Protein AF-A0A9W4AZP4-F1 (afdb_monomer_lite)

pLDDT: mean 90.03, std 14.05, range [39.53, 98.5]

Secondary structure (DSSP, 8-state):
-----SHHHHHHHHHHHTT--GGGHHHHHHHHHS---HHHHHHHHHHHHHHHHHHTTS--SSHHHHHHT-EETTEEPPHHHHHHHHHHHHHH--

Organism: NCBI:txid39689

Radius of gyration: 13.69 Å; chains: 1; bounding box: 35×34×34 Å

Structure (mmCIF, N/CA/C/O backbone):
data_AF-A0A9W4AZP4-F1
#
_entry.id   AF-A0A9W4AZP4-F1
#
loop_
_atom_site.group_PDB
_atom_site.id
_atom_site.type_symbol
_atom_site.label_atom_id
_atom_site.label_alt_id
_atom_site.label_comp_id
_atom_site.label_asym_id
_atom_site.label_entity_id
_atom_site.label_seq_id
_atom_site.pdbx_PDB_ins_code
_atom_site.Cartn_x
_atom_site.Cartn_y
_atom_site.Cartn_z
_atom_site.occupancy
_atom_site.B_iso_or_equiv
_atom_site.auth_seq_id
_atom_site.auth_comp_id
_atom_site.auth_asym_id
_atom_site.auth_atom_id
_atom_site.pdbx_PDB_model_num
ATOM 1 N N . MET A 1 1 ? 20.160 -24.053 -14.204 1.00 40.31 1 MET A N 1
ATOM 2 C CA . MET A 1 1 ? 19.839 -24.032 -12.761 1.00 40.31 1 MET A CA 1
ATOM 3 C C . MET A 1 1 ? 20.077 -22.619 -12.271 1.00 40.31 1 MET A C 1
ATOM 5 O O . MET A 1 1 ? 21.215 -22.238 -12.042 1.00 40.31 1 MET A O 1
ATOM 9 N N . THR A 1 2 ? 19.020 -21.812 -12.270 1.00 39.53 2 THR A N 1
ATOM 10 C CA . THR A 1 2 ? 19.097 -20.357 -12.105 1.00 39.53 2 THR A CA 1
ATOM 11 C C . THR A 1 2 ? 18.823 -20.024 -10.646 1.00 39.53 2 THR A C 1
ATOM 13 O O . THR A 1 2 ? 17.715 -2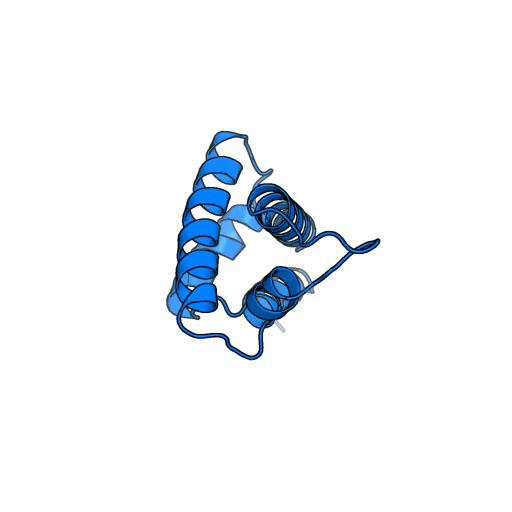0.237 -10.165 1.00 39.53 2 THR A O 1
ATOM 16 N N . THR A 1 3 ? 19.821 -19.513 -9.932 1.00 41.25 3 THR A N 1
ATOM 17 C CA . THR A 1 3 ? 19.706 -18.960 -8.575 1.00 41.25 3 THR A CA 1
ATOM 18 C C . THR A 1 3 ? 18.952 -17.620 -8.592 1.00 41.25 3 THR A C 1
ATOM 20 O O . THR A 1 3 ? 19.453 -16.595 -8.145 1.00 41.25 3 THR A O 1
ATOM 23 N N . ALA A 1 4 ? 17.707 -17.618 -9.079 1.00 49.06 4 ALA A N 1
ATOM 24 C CA . ALA A 1 4 ? 16.710 -16.600 -8.743 1.00 49.06 4 ALA A CA 1
ATOM 25 C C . ALA A 1 4 ? 16.171 -16.944 -7.340 1.00 49.06 4 ALA A C 1
ATOM 27 O O . ALA A 1 4 ? 15.084 -17.480 -7.158 1.00 49.06 4 ALA A O 1
ATOM 28 N N . SER A 1 5 ? 17.057 -16.806 -6.354 1.00 55.53 5 SER A N 1
ATOM 29 C CA . SER A 1 5 ? 16.996 -17.482 -5.058 1.00 55.53 5 SER A CA 1
ATOM 30 C C . SER A 1 5 ? 16.166 -16.674 -4.059 1.00 55.53 5 SER A C 1
ATOM 32 O O . SER A 1 5 ? 16.655 -15.670 -3.557 1.00 55.53 5 SER A O 1
ATOM 34 N N . THR A 1 6 ? 14.937 -17.115 -3.771 1.00 55.62 6 THR A N 1
ATOM 35 C CA . THR A 1 6 ? 14.050 -16.733 -2.639 1.00 55.62 6 THR A CA 1
ATOM 36 C C . THR A 1 6 ? 13.581 -15.267 -2.543 1.00 55.62 6 THR A C 1
ATOM 38 O O . THR A 1 6 ? 12.423 -15.031 -2.220 1.00 55.62 6 THR A O 1
ATOM 41 N N . ARG A 1 7 ? 14.408 -14.276 -2.889 1.00 56.66 7 ARG A N 1
ATOM 42 C CA . ARG A 1 7 ? 14.143 -12.835 -2.692 1.00 56.66 7 ARG A CA 1
ATOM 43 C C . ARG A 1 7 ? 13.092 -12.260 -3.640 1.00 56.66 7 ARG A C 1
ATOM 45 O O . ARG A 1 7 ? 12.211 -11.518 -3.245 1.00 56.66 7 ARG A O 1
ATOM 52 N N . GLN A 1 8 ? 13.134 -12.634 -4.918 1.00 56.31 8 GLN A N 1
ATOM 53 C CA . GLN A 1 8 ? 12.097 -12.209 -5.871 1.00 56.31 8 GLN A CA 1
ATOM 54 C C . GLN A 1 8 ? 10.745 -12.867 -5.595 1.00 56.31 8 GLN A C 1
ATOM 56 O O . GLN A 1 8 ? 9.711 -12.314 -5.971 1.00 56.31 8 GLN A O 1
ATOM 61 N N . ALA A 1 9 ? 10.754 -14.028 -4.933 1.00 62.72 9 ALA A N 1
ATOM 62 C CA . ALA A 1 9 ? 9.533 -14.713 -4.546 1.00 62.72 9 ALA A CA 1
ATOM 63 C C . ALA A 1 9 ? 8.797 -13.954 -3.428 1.00 62.72 9 ALA A C 1
ATOM 65 O O . ALA A 1 9 ? 7.571 -13.930 -3.446 1.00 62.72 9 ALA A O 1
ATOM 66 N N . THR A 1 10 ? 9.508 -13.271 -2.517 1.00 83.75 10 THR A N 1
ATOM 67 C CA . THR A 1 10 ? 8.873 -12.479 -1.449 1.00 83.75 10 THR A CA 1
ATOM 68 C C . THR A 1 10 ? 8.245 -11.196 -1.989 1.00 83.75 10 THR A C 1
ATOM 70 O O . THR A 1 10 ? 7.086 -10.931 -1.682 1.00 83.75 10 THR A O 1
ATOM 73 N N . THR A 1 11 ? 8.919 -10.443 -2.871 1.00 91.44 11 THR A N 1
ATOM 74 C CA . THR A 1 11 ? 8.294 -9.257 -3.495 1.00 91.44 11 THR A CA 1
ATOM 75 C C . THR A 1 11 ? 7.102 -9.627 -4.379 1.00 91.44 11 THR A C 1
ATOM 77 O O . THR A 1 11 ? 6.093 -8.927 -4.354 1.00 91.44 11 THR A O 1
ATOM 80 N N . ALA A 1 12 ? 7.182 -10.735 -5.129 1.00 92.69 12 ALA A N 1
ATOM 81 C CA . ALA A 1 12 ? 6.055 -11.232 -5.923 1.00 92.69 12 ALA A CA 1
ATOM 82 C C . ALA A 1 12 ? 4.847 -11.573 -5.037 1.00 92.69 12 ALA A C 1
ATOM 84 O O . ALA A 1 12 ? 3.736 -11.145 -5.337 1.00 92.69 12 ALA A O 1
ATOM 85 N N . ALA A 1 13 ? 5.078 -12.280 -3.926 1.00 93.62 13 ALA A N 1
ATOM 86 C CA . ALA A 1 13 ? 4.033 -12.621 -2.966 1.00 93.62 13 ALA A CA 1
ATOM 87 C C . ALA A 1 13 ? 3.407 -11.373 -2.325 1.00 93.62 13 ALA A C 1
ATOM 89 O O . ALA A 1 13 ? 2.192 -11.320 -2.165 1.00 93.62 13 ALA A O 1
ATOM 90 N N . VAL A 1 14 ? 4.207 -10.346 -2.011 1.00 94.69 14 VAL A N 1
ATOM 91 C CA . VAL A 1 14 ? 3.687 -9.057 -1.523 1.00 94.69 14 VAL A CA 1
ATOM 92 C C . VAL A 1 14 ? 2.848 -8.362 -2.594 1.00 94.69 14 VAL A C 1
ATOM 94 O O . VAL A 1 14 ? 1.737 -7.935 -2.297 1.00 94.69 14 VAL A O 1
ATOM 97 N N . CYS A 1 15 ? 3.314 -8.292 -3.844 1.00 96.75 15 CYS A N 1
ATOM 98 C CA . CYS A 1 15 ? 2.537 -7.692 -4.935 1.00 96.75 15 CYS A CA 1
ATOM 99 C C . CYS A 1 15 ? 1.202 -8.413 -5.155 1.00 96.75 15 CYS A C 1
ATOM 101 O O . CYS A 1 15 ? 0.179 -7.766 -5.370 1.00 96.75 15 CYS A O 1
ATOM 103 N N . GLU A 1 16 ? 1.214 -9.745 -5.101 1.00 96.56 16 GLU A N 1
ATOM 104 C CA . GLU A 1 16 ? 0.019 -10.576 -5.219 1.00 96.56 16 GLU A CA 1
ATOM 105 C C . GLU A 1 16 ? -0.937 -10.355 -4.045 1.00 96.56 16 GLU A C 1
ATOM 107 O O . GLU A 1 16 ? -2.108 -10.061 -4.269 1.00 96.56 16 GLU A O 1
ATOM 112 N N . ALA A 1 17 ? -0.433 -10.398 -2.808 1.00 96.31 17 ALA A N 1
ATOM 113 C CA . ALA A 1 17 ? -1.235 -10.169 -1.611 1.00 96.31 17 ALA A CA 1
ATOM 114 C C . ALA A 1 17 ? -1.879 -8.778 -1.606 1.00 96.31 17 ALA A C 1
ATOM 116 O O . ALA A 1 17 ? -3.041 -8.651 -1.237 1.00 96.31 17 ALA A O 1
ATOM 117 N N . LEU A 1 18 ? -1.147 -7.747 -2.032 1.00 97.25 18 LEU A N 1
ATOM 118 C CA . LEU A 1 18 ? -1.637 -6.370 -2.129 1.00 97.25 18 LEU A CA 1
ATOM 119 C C . LEU A 1 18 ? -2.596 -6.141 -3.309 1.00 97.25 18 LEU A C 1
ATOM 121 O O . LEU A 1 18 ? -3.199 -5.077 -3.386 1.00 97.25 18 LEU A O 1
ATOM 125 N N . GLY A 1 19 ? -2.735 -7.095 -4.235 1.00 97.19 19 GLY A N 1
ATOM 126 C CA . GLY A 1 19 ? -3.579 -6.931 -5.422 1.00 97.19 19 GLY A CA 1
ATOM 127 C C . GLY A 1 19 ? -3.001 -5.968 -6.466 1.00 97.19 19 GLY A C 1
ATOM 128 O O . GLY A 1 19 ? -3.744 -5.395 -7.264 1.00 97.19 19 GLY A O 1
ATOM 129 N N . VAL A 1 20 ? -1.677 -5.779 -6.484 1.00 97.69 20 VAL A N 1
ATOM 130 C CA . VAL A 1 20 ? -0.991 -4.884 -7.427 1.00 97.69 20 VAL A CA 1
ATOM 131 C C . VAL A 1 20 ? -1.147 -5.420 -8.858 1.00 97.69 20 VAL A C 1
ATOM 133 O O . VAL A 1 20 ? -0.805 -6.583 -9.119 1.00 97.69 20 VAL A O 1
ATOM 136 N N . PRO A 1 21 ? -1.582 -4.599 -9.833 1.00 96.25 21 PRO A N 1
ATOM 137 C CA . PRO A 1 21 ? -1.604 -4.984 -11.239 1.00 96.25 21 PRO A CA 1
ATOM 138 C C . PRO A 1 21 ? -0.242 -5.507 -11.713 1.00 96.25 21 PRO A C 1
ATOM 140 O O . PRO A 1 21 ? 0.778 -4.844 -11.546 1.00 96.25 21 PRO A O 1
ATOM 143 N N . ARG A 1 22 ? -0.209 -6.666 -12.389 1.00 95.44 22 ARG A N 1
ATOM 144 C CA . ARG A 1 22 ? 1.047 -7.308 -12.849 1.00 95.44 22 ARG A CA 1
ATOM 145 C C . ARG A 1 22 ? 1.985 -6.399 -13.651 1.00 95.44 22 ARG A C 1
ATOM 147 O O . ARG A 1 22 ? 3.198 -6.570 -13.591 1.00 95.44 22 ARG A O 1
ATOM 154 N N . LYS A 1 23 ? 1.435 -5.424 -14.381 1.00 97.00 23 LYS A N 1
ATOM 155 C CA . LYS A 1 23 ? 2.198 -4.411 -15.134 1.00 97.00 23 LYS A CA 1
ATOM 156 C C . LYS A 1 23 ? 3.051 -3.491 -14.243 1.00 97.00 23 LYS A C 1
ATOM 158 O O . LYS A 1 23 ? 4.062 -2.982 -14.714 1.00 97.00 23 LYS A O 1
ATOM 163 N N . ASP A 1 24 ? 2.671 -3.327 -12.977 1.00 97.62 24 ASP A N 1
ATOM 164 C CA . ASP A 1 24 ? 3.296 -2.405 -12.023 1.00 97.62 24 ASP A CA 1
ATOM 165 C C . ASP A 1 24 ? 4.262 -3.119 -11.065 1.00 97.62 24 ASP A C 1
ATOM 167 O O . ASP A 1 24 ? 5.014 -2.464 -10.346 1.00 97.62 24 ASP A O 1
ATOM 171 N N . TRP A 1 25 ? 4.330 -4.456 -11.093 1.00 95.44 25 TRP A N 1
ATOM 172 C CA . TRP A 1 25 ? 5.270 -5.237 -10.278 1.00 95.44 25 TRP A CA 1
ATOM 173 C C . TRP A 1 25 ? 6.735 -4.775 -10.414 1.00 95.44 25 TRP A C 1
ATOM 175 O O . TRP A 1 25 ? 7.429 -4.728 -9.397 1.00 95.44 25 TRP A O 1
ATOM 185 N N . PRO A 1 26 ? 7.235 -4.347 -11.598 1.00 94.44 26 PRO A N 1
ATOM 186 C CA . PRO A 1 26 ? 8.568 -3.750 -11.712 1.00 94.44 26 PRO A CA 1
ATOM 187 C C . PRO A 1 26 ? 8.820 -2.548 -10.786 1.00 94.44 26 PRO A C 1
ATOM 189 O O . PRO A 1 26 ? 9.965 -2.334 -10.388 1.00 94.44 26 PRO A O 1
ATOM 192 N N . LEU A 1 27 ? 7.794 -1.771 -10.417 1.00 93.62 27 LEU A N 1
ATOM 193 C CA . LEU A 1 27 ? 7.927 -0.667 -9.459 1.00 93.62 27 LEU A CA 1
ATOM 194 C C . LEU A 1 27 ? 8.220 -1.192 -8.050 1.00 93.62 27 LEU A C 1
ATOM 196 O O . LEU A 1 27 ? 9.156 -0.727 -7.406 1.00 93.62 27 LEU A O 1
ATOM 200 N N . PHE A 1 28 ? 7.494 -2.224 -7.621 1.00 93.75 28 PHE A N 1
ATOM 201 C CA . PHE A 1 28 ? 7.667 -2.857 -6.313 1.00 93.75 28 PHE A CA 1
ATOM 202 C C . PHE A 1 28 ? 9.011 -3.564 -6.181 1.00 93.75 28 PHE A C 1
ATOM 204 O O . PHE A 1 28 ? 9.671 -3.415 -5.157 1.00 93.75 28 PHE A O 1
ATOM 211 N N . TYR A 1 29 ? 9.486 -4.237 -7.234 1.00 92.12 29 TYR A N 1
ATOM 212 C CA . TYR A 1 29 ? 10.850 -4.772 -7.244 1.00 92.12 29 TYR A CA 1
ATOM 213 C C . TYR A 1 29 ? 11.904 -3.674 -7.076 1.00 92.12 29 TYR A C 1
ATOM 215 O O . TYR A 1 29 ? 12.897 -3.886 -6.385 1.00 92.12 29 TYR A O 1
ATOM 223 N N . ARG A 1 30 ? 11.701 -2.495 -7.679 1.00 90.50 30 ARG A N 1
ATOM 224 C CA . ARG A 1 30 ? 12.619 -1.360 -7.507 1.00 90.50 30 ARG A CA 1
ATOM 225 C C . ARG A 1 30 ? 12.570 -0.811 -6.088 1.00 90.50 30 ARG A C 1
ATOM 227 O O . ARG A 1 30 ? 13.632 -0.605 -5.514 1.00 90.50 30 ARG A O 1
ATOM 234 N N . TRP A 1 31 ? 11.378 -0.607 -5.532 1.00 92.94 31 TRP A N 1
ATOM 235 C CA . TRP A 1 31 ? 11.217 -0.131 -4.160 1.00 92.94 31 TRP A CA 1
ATOM 236 C C . TRP A 1 31 ? 11.818 -1.102 -3.142 1.00 92.94 31 TRP A C 1
ATOM 238 O O . TRP A 1 31 ? 12.591 -0.652 -2.305 1.00 92.94 31 TRP A O 1
ATOM 248 N N . ALA A 1 32 ? 11.569 -2.409 -3.271 1.00 89.38 32 ALA A N 1
ATOM 249 C CA . ALA A 1 32 ? 12.109 -3.441 -2.380 1.00 89.38 32 ALA A CA 1
ATOM 250 C C . ALA A 1 32 ? 13.633 -3.636 -2.513 1.00 89.38 32 ALA A C 1
ATOM 252 O O . ALA A 1 32 ? 14.317 -3.935 -1.536 1.00 89.38 32 ALA A O 1
ATOM 253 N N . ALA A 1 33 ? 14.195 -3.459 -3.716 1.00 85.38 33 ALA A N 1
ATOM 254 C CA . ALA A 1 33 ? 15.640 -3.576 -3.941 1.00 85.38 33 ALA A CA 1
ATOM 255 C C . ALA A 1 33 ? 16.440 -2.372 -3.412 1.00 85.38 33 ALA A C 1
ATOM 257 O O . ALA A 1 33 ? 17.657 -2.466 -3.239 1.00 85.38 33 ALA A O 1
ATOM 258 N N . THR A 1 34 ? 15.781 -1.236 -3.178 1.00 76.25 34 THR A N 1
ATOM 259 C CA . THR A 1 34 ? 16.394 -0.028 -2.618 1.00 76.25 34 THR A CA 1
ATOM 260 C C . THR A 1 34 ? 16.034 0.133 -1.148 1.00 76.25 34 THR A C 1
ATOM 262 O O . THR A 1 34 ? 14.951 -0.248 -0.725 1.00 76.25 34 THR A O 1
ATOM 265 N N . LEU A 1 35 ? 16.898 0.771 -0.354 1.00 73.44 35 LEU A N 1
ATOM 266 C CA . LEU A 1 35 ? 16.415 1.359 0.898 1.00 73.44 35 LEU A CA 1
ATOM 267 C C . LEU A 1 35 ? 15.331 2.382 0.529 1.00 73.44 35 LEU A C 1
ATOM 269 O O . LEU A 1 35 ? 15.590 3.248 -0.313 1.00 73.44 35 LEU A O 1
ATOM 273 N N . LEU A 1 36 ? 14.138 2.277 1.125 1.00 77.81 36 LEU A N 1
ATOM 274 C CA . LEU A 1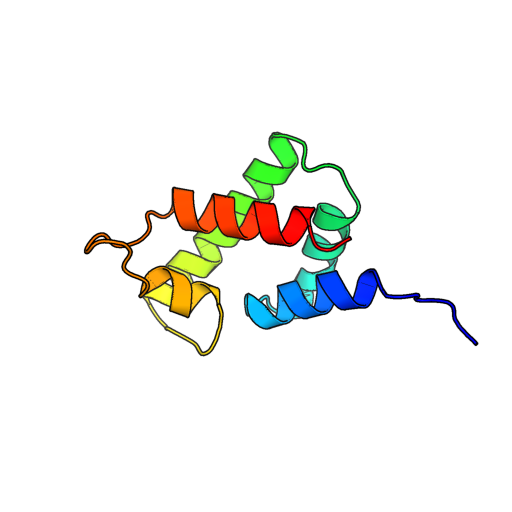 36 ? 13.063 3.252 0.939 1.00 77.81 36 LEU A CA 1
ATOM 275 C C . LEU A 1 36 ? 13.520 4.613 1.477 1.00 77.81 36 LEU A C 1
ATOM 277 O O . LEU A 1 36 ? 13.327 4.957 2.638 1.00 77.81 36 LEU A O 1
ATOM 281 N N . THR A 1 37 ? 14.176 5.395 0.620 1.00 87.12 37 THR A N 1
ATOM 282 C CA . THR A 1 37 ? 14.431 6.813 0.891 1.00 87.12 37 THR A CA 1
ATOM 283 C C . THR A 1 37 ? 13.094 7.526 1.114 1.00 87.12 37 THR A C 1
ATOM 285 O O . THR A 1 37 ? 12.099 7.088 0.532 1.00 87.12 37 THR A O 1
ATOM 288 N N . PRO A 1 38 ? 13.049 8.654 1.844 1.00 88.19 38 PRO A N 1
ATOM 289 C CA . PRO A 1 38 ? 11.804 9.398 2.054 1.00 88.19 38 PRO A CA 1
ATOM 290 C C . PRO A 1 38 ? 11.043 9.666 0.748 1.00 88.19 38 PRO A C 1
ATOM 292 O O . PRO A 1 38 ? 9.869 9.353 0.628 1.00 88.19 38 PRO A O 1
ATOM 295 N N . LYS A 1 39 ? 11.759 10.074 -0.307 1.00 89.44 39 LYS A N 1
ATOM 296 C CA . LYS A 1 39 ? 11.174 10.294 -1.637 1.00 89.44 39 LYS A CA 1
ATOM 297 C C . LYS A 1 39 ? 10.586 9.024 -2.273 1.00 89.44 39 LYS A C 1
ATOM 299 O O . LYS A 1 39 ? 9.591 9.091 -2.995 1.00 89.44 39 LYS A O 1
ATOM 304 N N . ALA A 1 40 ? 11.228 7.874 -2.074 1.00 90.44 40 ALA A N 1
ATOM 305 C CA . ALA A 1 40 ? 10.722 6.600 -2.576 1.00 90.44 40 ALA A CA 1
ATOM 306 C C . ALA A 1 40 ? 9.466 6.164 -1.808 1.00 90.44 40 ALA A C 1
ATOM 308 O O . ALA A 1 40 ? 8.517 5.716 -2.447 1.00 90.44 40 ALA A O 1
ATOM 309 N N . ALA A 1 41 ? 9.450 6.361 -0.486 1.00 91.06 41 ALA A N 1
ATOM 310 C CA . ALA A 1 41 ? 8.282 6.128 0.357 1.00 91.06 41 ALA A CA 1
ATOM 311 C C . ALA A 1 41 ? 7.111 7.035 -0.051 1.00 91.06 41 ALA A C 1
ATOM 313 O O . ALA A 1 41 ? 6.027 6.526 -0.299 1.00 91.06 41 ALA A O 1
ATOM 314 N N . ASP A 1 42 ? 7.347 8.331 -0.278 1.00 94.00 42 ASP A N 1
ATOM 315 C CA . ASP A 1 42 ? 6.314 9.260 -0.760 1.00 94.00 42 ASP A CA 1
ATOM 316 C C . ASP A 1 42 ? 5.698 8.796 -2.088 1.00 94.00 42 ASP A C 1
ATOM 318 O O . ASP A 1 42 ? 4.486 8.852 -2.286 1.00 94.00 42 ASP A O 1
ATOM 322 N N . THR A 1 43 ? 6.533 8.304 -3.009 1.00 95.25 43 THR A N 1
ATOM 323 C CA . THR A 1 43 ? 6.057 7.802 -4.308 1.00 95.25 43 THR A CA 1
ATOM 324 C C . THR A 1 43 ? 5.239 6.517 -4.144 1.00 95.25 43 THR A C 1
ATOM 326 O O . THR A 1 43 ? 4.228 6.342 -4.823 1.00 95.25 43 THR A O 1
ATOM 329 N N . LEU A 1 44 ? 5.657 5.619 -3.245 1.00 95.69 44 LEU A N 1
ATOM 330 C CA . LEU A 1 44 ? 4.895 4.419 -2.904 1.00 95.69 44 LEU A CA 1
ATOM 331 C C . LEU A 1 44 ? 3.553 4.791 -2.259 1.00 95.69 44 LEU A C 1
ATOM 333 O O . LEU A 1 44 ? 2.527 4.263 -2.670 1.00 95.69 44 LEU A O 1
ATOM 337 N N . HIS A 1 45 ? 3.536 5.737 -1.319 1.00 97.12 45 HIS A N 1
ATOM 338 C CA . HIS A 1 45 ? 2.314 6.203 -0.662 1.00 97.12 45 HIS A CA 1
ATOM 339 C C . HIS A 1 45 ? 1.315 6.776 -1.670 1.00 97.12 45 HIS A C 1
ATOM 341 O O . HIS A 1 45 ? 0.153 6.386 -1.655 1.00 97.12 45 HIS A O 1
ATOM 347 N N . GLN A 1 46 ? 1.772 7.598 -2.620 1.00 97.81 46 GLN A N 1
ATOM 348 C CA . GLN A 1 46 ? 0.916 8.106 -3.700 1.00 97.81 46 GLN A CA 1
ATOM 349 C C . GLN A 1 46 ? 0.332 6.989 -4.574 1.00 97.81 46 GLN A C 1
ATOM 351 O O . GLN A 1 46 ? -0.805 7.089 -5.030 1.00 97.81 46 GLN A O 1
ATOM 356 N N . TYR A 1 47 ? 1.094 5.924 -4.831 1.00 98.00 47 TYR A N 1
ATOM 357 C CA . TYR A 1 47 ? 0.577 4.766 -5.559 1.00 98.00 47 TYR A CA 1
ATOM 358 C C . TYR A 1 47 ? -0.487 4.021 -4.741 1.00 98.00 47 TYR A C 1
ATOM 360 O O . TYR A 1 47 ? -1.556 3.695 -5.258 1.00 98.00 47 TYR A O 1
ATOM 368 N N . VAL A 1 48 ? -0.216 3.798 -3.453 1.00 98.12 48 VAL A N 1
ATOM 369 C CA . VAL A 1 48 ? -1.136 3.140 -2.518 1.00 98.12 48 VAL A CA 1
ATOM 370 C C . VAL A 1 48 ? -2.431 3.939 -2.356 1.00 98.12 48 VAL A C 1
ATOM 372 O O . VAL A 1 48 ? -3.497 3.336 -2.330 1.00 98.12 48 VAL A O 1
ATOM 375 N N . ASP A 1 49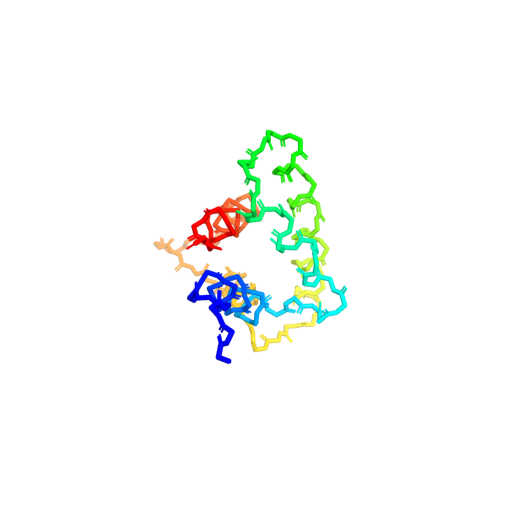 ? -2.386 5.271 -2.375 1.00 98.50 49 ASP A N 1
ATOM 376 C CA . ASP A 1 49 ? -3.588 6.120 -2.341 1.00 98.50 49 ASP A CA 1
ATOM 377 C C . ASP A 1 49 ? -4.555 5.834 -3.475 1.00 98.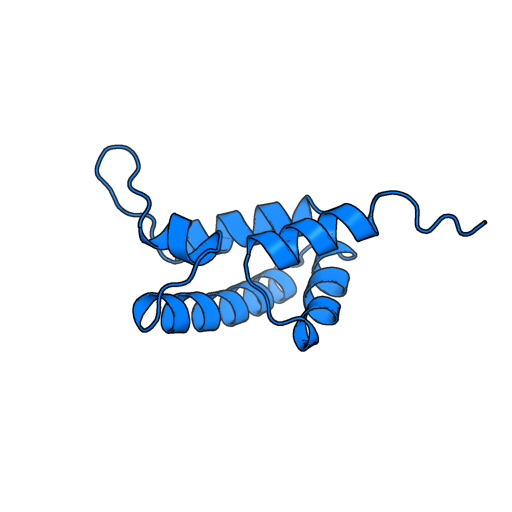50 49 ASP A C 1
ATOM 379 O O . ASP A 1 49 ? -5.770 5.781 -3.282 1.00 98.50 49 ASP A O 1
ATOM 383 N N . VAL A 1 50 ? -4.012 5.645 -4.677 1.00 98.38 50 VAL A N 1
ATOM 384 C CA . VAL A 1 50 ? -4.817 5.321 -5.851 1.00 98.38 50 VAL A CA 1
ATOM 385 C C . VAL A 1 50 ? -5.462 3.949 -5.672 1.00 98.38 50 VAL A C 1
ATOM 387 O O . VAL A 1 50 ? -6.649 3.804 -5.966 1.00 98.38 50 VAL A O 1
ATOM 390 N N . MET A 1 51 ? -4.720 2.972 -5.139 1.00 98.38 51 MET A N 1
ATOM 391 C CA . MET A 1 51 ? -5.263 1.646 -4.836 1.00 98.38 51 MET A CA 1
ATOM 392 C C . MET A 1 51 ? -6.362 1.711 -3.774 1.00 98.38 51 MET A C 1
ATOM 394 O O . MET A 1 51 ? -7.436 1.154 -3.991 1.00 98.38 51 MET A O 1
ATOM 398 N N . ILE A 1 52 ? -6.143 2.430 -2.668 1.00 98.44 52 ILE A N 1
ATOM 399 C CA . ILE A 1 52 ? -7.144 2.622 -1.610 1.00 98.44 52 ILE A CA 1
ATOM 400 C C . ILE A 1 52 ? -8.403 3.257 -2.203 1.00 98.44 52 ILE A C 1
ATOM 402 O O . ILE A 1 52 ? -9.495 2.710 -2.075 1.00 98.44 52 ILE A O 1
ATOM 406 N N . ALA A 1 53 ? -8.261 4.359 -2.943 1.00 98.38 53 ALA A N 1
ATOM 407 C CA . ALA A 1 53 ? -9.394 5.051 -3.548 1.00 98.38 53 ALA A CA 1
ATOM 408 C C . ALA A 1 53 ? -10.152 4.189 -4.574 1.00 98.38 53 ALA A C 1
ATOM 410 O O . ALA A 1 53 ? -11.348 4.402 -4.798 1.00 98.38 53 ALA A O 1
ATOM 411 N N . GLU A 1 54 ? -9.478 3.261 -5.255 1.00 98.12 54 GLU A N 1
ATOM 412 C CA . GLU A 1 54 ? -10.121 2.271 -6.119 1.00 98.12 54 GLU A CA 1
ATOM 413 C C . GLU A 1 54 ? -10.884 1.228 -5.295 1.00 98.12 54 GLU A C 1
ATOM 415 O O . GLU A 1 54 ? -12.060 0.993 -5.579 1.00 98.12 54 GLU A O 1
ATOM 420 N N . ARG A 1 55 ? -10.271 0.667 -4.247 1.00 98.00 55 ARG A N 1
ATOM 421 C CA . ARG A 1 55 ? -10.881 -0.357 -3.384 1.00 98.00 55 ARG A CA 1
ATOM 422 C C . ARG A 1 55 ? -12.046 0.157 -2.547 1.00 98.00 55 ARG A C 1
ATOM 424 O O . ARG A 1 55 ? -13.041 -0.548 -2.453 1.00 98.00 55 ARG A O 1
ATOM 431 N N . CYS A 1 56 ? -12.023 1.409 -2.092 1.00 97.12 56 CYS A N 1
ATOM 432 C CA . CYS A 1 56 ? -13.188 2.045 -1.466 1.00 97.12 56 CYS A CA 1
ATOM 433 C C . CYS A 1 56 ? -14.405 2.107 -2.407 1.00 97.12 56 CYS A C 1
ATOM 435 O O . CYS A 1 56 ? -15.547 2.091 -1.961 1.00 97.12 56 CYS A O 1
ATOM 437 N N . ARG A 1 57 ? -14.185 2.205 -3.727 1.00 97.94 57 ARG A N 1
ATOM 438 C CA . ARG A 1 57 ? -15.266 2.223 -4.731 1.00 97.94 57 ARG A CA 1
ATOM 439 C C . ARG A 1 57 ? -15.631 0.827 -5.225 1.00 97.94 57 ARG A C 1
ATOM 441 O O . ARG A 1 57 ? -16.771 0.599 -5.626 1.00 97.94 57 ARG A O 1
ATOM 448 N N . ARG A 1 58 ? -14.648 -0.068 -5.294 1.00 97.50 58 ARG A N 1
ATOM 449 C CA . ARG A 1 58 ? -14.750 -1.429 -5.827 1.00 97.50 58 ARG A CA 1
ATOM 450 C C . ARG A 1 58 ? -13.839 -2.354 -5.013 1.00 97.50 58 ARG A C 1
ATOM 452 O O . ARG A 1 58 ? -12.697 -2.586 -5.433 1.00 97.50 58 ARG A O 1
ATOM 459 N N . PRO A 1 59 ? -14.333 -2.872 -3.875 1.00 96.69 59 PRO A N 1
ATOM 460 C CA . PRO A 1 59 ? -13.580 -3.819 -3.064 1.00 96.69 59 PRO A CA 1
ATOM 461 C C . PRO A 1 59 ? -13.154 -5.036 -3.887 1.00 96.69 59 PRO A C 1
ATOM 463 O O . PRO A 1 59 ? -13.829 -5.417 -4.850 1.00 96.69 59 PRO A O 1
ATOM 466 N N . ALA A 1 60 ? -12.037 -5.652 -3.515 1.00 95.88 60 ALA A N 1
ATOM 467 C CA . ALA A 1 60 ? -11.598 -6.914 -4.095 1.00 95.88 60 ALA A CA 1
ATOM 468 C C . ALA A 1 60 ? -11.062 -7.867 -3.034 1.00 95.88 60 ALA A C 1
ATOM 470 O O . ALA A 1 60 ? -10.949 -7.532 -1.861 1.00 95.88 60 ALA A O 1
ATOM 471 N N . ASP A 1 61 ? -10.722 -9.072 -3.470 1.00 97.12 61 ASP A N 1
ATOM 472 C CA . ASP A 1 61 ? -10.140 -10.094 -2.611 1.00 97.12 61 ASP A CA 1
ATOM 473 C C . ASP A 1 61 ? -8.616 -9.908 -2.502 1.00 97.12 61 ASP A C 1
ATOM 475 O O . ASP A 1 61 ? -7.828 -10.667 -3.064 1.00 97.12 61 ASP A O 1
ATOM 479 N N . ASP A 1 62 ? -8.194 -8.819 -1.856 1.00 97.62 62 ASP A N 1
ATOM 480 C CA . ASP A 1 62 ? -6.785 -8.510 -1.608 1.00 97.62 62 ASP A CA 1
ATOM 481 C C . ASP A 1 62 ? -6.542 -7.933 -0.208 1.00 97.62 62 ASP A C 1
ATOM 483 O O . ASP A 1 62 ? -7.450 -7.707 0.591 1.00 97.62 62 ASP A O 1
ATOM 487 N N . LEU A 1 63 ? -5.269 -7.772 0.149 1.00 97.44 63 LEU A N 1
ATOM 488 C CA . LEU A 1 63 ? -4.867 -7.250 1.448 1.00 97.44 63 LEU A CA 1
ATOM 489 C C . LEU A 1 63 ? -5.244 -5.776 1.625 1.00 97.44 63 LEU A C 1
ATOM 491 O O . LEU A 1 63 ? -5.603 -5.404 2.731 1.00 97.44 63 LEU A O 1
ATOM 495 N N . ILE A 1 64 ? -5.220 -4.955 0.570 1.00 97.94 64 ILE A N 1
ATOM 496 C CA . ILE A 1 64 ? -5.617 -3.540 0.670 1.00 97.94 64 ILE A CA 1
ATOM 497 C C . ILE A 1 64 ? -7.091 -3.428 1.064 1.00 97.94 64 ILE A C 1
ATOM 499 O O . ILE A 1 64 ? -7.414 -2.698 1.993 1.00 97.94 64 ILE A O 1
ATOM 503 N N . SER A 1 65 ? -7.971 -4.190 0.415 1.00 98.38 65 SER A N 1
AT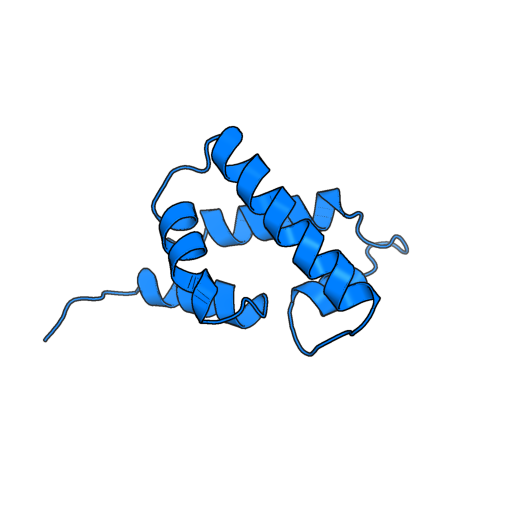OM 504 C CA . SER A 1 65 ? -9.402 -4.209 0.739 1.00 98.38 65 SER A CA 1
ATOM 505 C C . SER A 1 65 ? -9.639 -4.719 2.161 1.00 98.38 65 SER A C 1
ATOM 507 O O . SER A 1 65 ? -10.412 -4.130 2.905 1.00 98.38 65 SER A O 1
ATOM 509 N N . ARG A 1 66 ? -8.898 -5.754 2.583 1.00 97.88 66 ARG A N 1
ATOM 510 C CA . ARG A 1 66 ? -8.960 -6.254 3.964 1.00 97.88 66 ARG A CA 1
ATOM 511 C C . ARG A 1 66 ? -8.480 -5.243 5.003 1.00 97.88 66 ARG A C 1
ATOM 513 O O . ARG A 1 66 ? -9.025 -5.245 6.092 1.00 97.88 66 ARG A O 1
ATOM 520 N N . LEU A 1 67 ? -7.465 -4.433 4.696 1.00 97.81 67 LEU A N 1
ATOM 521 C CA . LEU A 1 67 ? -6.964 -3.392 5.600 1.00 97.81 67 LEU A CA 1
ATOM 522 C C . LEU A 1 67 ? -7.927 -2.204 5.701 1.00 97.81 67 LEU A C 1
ATOM 524 O O . LEU A 1 67 ? -8.023 -1.617 6.769 1.00 97.81 67 LEU A O 1
ATOM 528 N N . ILE A 1 68 ? -8.632 -1.867 4.616 1.00 98.06 68 ILE A N 1
ATOM 529 C CA . ILE A 1 68 ? -9.679 -0.832 4.622 1.00 98.06 68 ILE A CA 1
ATOM 530 C C . ILE A 1 68 ? -10.824 -1.225 5.561 1.00 98.06 68 ILE A C 1
ATOM 532 O O . ILE A 1 68 ? -11.282 -0.390 6.328 1.00 98.06 68 ILE A O 1
ATOM 536 N N . ASP A 1 69 ? -11.249 -2.489 5.522 1.00 96.69 69 ASP A N 1
ATOM 537 C CA . ASP A 1 69 ? -12.333 -3.001 6.370 1.00 96.69 69 ASP A CA 1
ATOM 538 C C . ASP A 1 69 ? -11.845 -3.449 7.769 1.00 96.69 69 ASP A C 1
ATOM 540 O O . ASP A 1 69 ? -12.622 -3.999 8.552 1.00 96.69 69 ASP A O 1
ATOM 544 N N . LEU A 1 70 ? -10.550 -3.298 8.081 1.00 96.25 70 LEU A N 1
ATOM 545 C CA . LEU A 1 70 ? -9.980 -3.761 9.345 1.00 96.25 70 LEU A CA 1
ATOM 546 C C . LEU A 1 70 ? -10.224 -2.742 10.458 1.00 96.25 70 LEU A C 1
ATOM 548 O O . LEU A 1 70 ? -9.783 -1.597 10.375 1.00 96.25 70 LEU A O 1
ATOM 552 N N . GLU A 1 71 ? -10.805 -3.223 11.553 1.00 96.38 71 GLU A N 1
ATOM 553 C CA . GLU A 1 71 ? -10.901 -2.493 12.814 1.00 96.38 71 GLU A CA 1
ATOM 554 C C . GLU A 1 71 ? -9.932 -3.075 13.853 1.00 96.38 71 GLU A C 1
ATOM 556 O O . GLU A 1 71 ? -9.846 -4.295 14.040 1.00 96.38 71 GLU A O 1
ATOM 561 N N . VAL A 1 72 ? -9.221 -2.199 14.564 1.00 92.81 72 VAL A N 1
ATOM 562 C CA . VAL A 1 72 ? -8.359 -2.538 15.704 1.00 92.81 72 VAL A CA 1
ATOM 563 C C . VAL A 1 72 ? -8.849 -1.747 16.908 1.00 92.81 72 VAL A C 1
ATOM 565 O O . VAL A 1 72 ? -8.957 -0.529 16.849 1.00 92.81 72 VAL A O 1
ATOM 568 N N . ASP A 1 73 ? -9.203 -2.444 17.989 1.00 94.50 73 ASP A N 1
ATOM 569 C CA . ASP A 1 73 ? -9.775 -1.836 19.200 1.00 94.50 73 ASP A CA 1
ATOM 570 C C . ASP A 1 73 ? -11.017 -0.950 18.941 1.00 94.50 73 ASP A C 1
ATOM 572 O O . ASP A 1 73 ? -11.332 -0.047 19.714 1.00 94.50 73 ASP A O 1
ATOM 576 N N . GLY A 1 74 ? -11.769 -1.258 17.877 1.00 95.62 74 GLY A N 1
ATOM 577 C CA . GLY A 1 74 ? -12.973 -0.528 17.470 1.00 95.62 74 GLY A CA 1
ATOM 578 C C . GLY A 1 74 ? -12.712 0.721 16.622 1.00 95.62 74 GLY A C 1
ATOM 579 O O . GLY A 1 74 ? -13.651 1.476 16.379 1.00 95.62 74 GLY A O 1
ATOM 580 N N . GLU A 1 75 ? -11.472 0.944 16.176 1.00 96.38 75 GLU A N 1
ATOM 581 C CA . GLU A 1 75 ? -11.105 2.016 15.247 1.00 96.38 75 GLU A CA 1
ATOM 582 C C . GLU A 1 75 ? -10.661 1.436 13.896 1.00 96.38 75 GLU A C 1
ATOM 584 O O . GLU A 1 75 ? -9.870 0.491 13.838 1.00 96.38 75 GLU A O 1
ATOM 589 N N . GLU A 1 76 ? -11.173 2.001 12.800 1.00 96.62 76 GLU A N 1
ATOM 590 C CA . GLU A 1 76 ? -10.711 1.696 11.441 1.00 96.62 76 GLU A CA 1
ATOM 591 C C . GLU A 1 76 ? -9.274 2.194 11.237 1.00 96.62 76 GLU A C 1
ATOM 593 O O . GLU A 1 76 ? -8.869 3.226 11.782 1.00 96.62 76 GLU A O 1
ATOM 598 N N . LEU A 1 77 ? -8.509 1.505 10.390 1.00 97.88 77 LEU A N 1
ATOM 599 C CA . LEU A 1 77 ? -7.195 2.000 9.989 1.00 97.88 77 LEU A CA 1
ATOM 600 C C . LEU A 1 77 ? -7.305 3.300 9.189 1.00 97.88 77 LEU A C 1
ATOM 602 O O . LEU A 1 77 ? -8.082 3.419 8.238 1.00 97.88 77 LEU A O 1
ATOM 606 N N . THR A 1 78 ? -6.445 4.266 9.507 1.00 97.69 78 THR A N 1
ATOM 607 C CA . THR A 1 78 ? -6.325 5.470 8.688 1.00 97.69 78 THR A CA 1
ATOM 608 C C . THR A 1 78 ? -5.590 5.167 7.382 1.00 97.69 78 THR A C 1
ATOM 610 O O . THR A 1 78 ? -4.847 4.193 7.249 1.00 97.69 78 THR A O 1
ATOM 613 N N . VAL A 1 79 ? -5.727 6.059 6.398 1.00 97.62 79 VAL A N 1
ATOM 614 C CA . VAL A 1 79 ? -4.951 5.973 5.149 1.00 97.62 79 VAL A CA 1
ATOM 615 C C . VAL A 1 79 ? -3.441 5.951 5.429 1.00 97.62 79 VAL A C 1
ATOM 617 O O . VAL A 1 79 ? -2.707 5.234 4.750 1.00 97.62 79 VAL A O 1
ATOM 620 N N . ASP A 1 80 ? -2.975 6.693 6.438 1.00 97.75 80 ASP A N 1
ATOM 621 C CA . ASP A 1 80 ? -1.563 6.705 6.830 1.00 97.75 80 ASP A CA 1
ATOM 622 C C . ASP A 1 80 ? -1.119 5.369 7.436 1.00 97.75 80 ASP A C 1
ATOM 624 O O . ASP A 1 80 ? -0.026 4.899 7.117 1.00 97.75 80 ASP A O 1
ATOM 628 N N . ASP A 1 81 ? -1.974 4.701 8.213 1.00 97.88 81 ASP A N 1
ATOM 629 C CA . ASP A 1 81 ? -1.682 3.362 8.737 1.00 97.88 81 ASP A CA 1
ATOM 630 C C . ASP A 1 81 ? -1.535 2.344 7.606 1.00 97.88 81 ASP A C 1
ATOM 632 O O . ASP A 1 81 ? -0.560 1.592 7.563 1.00 97.88 81 ASP A O 1
ATOM 636 N N . ILE A 1 82 ? -2.455 2.367 6.635 1.00 98.25 82 ILE A N 1
ATOM 637 C CA . ILE A 1 82 ? -2.410 1.469 5.474 1.00 98.25 82 ILE A CA 1
ATOM 638 C C . ILE A 1 82 ? -1.146 1.734 4.642 1.00 98.25 82 ILE A C 1
ATOM 640 O O . ILE A 1 82 ? -0.448 0.791 4.264 1.00 98.25 82 ILE A O 1
ATOM 644 N N . ARG A 1 83 ? -0.810 3.004 4.378 1.00 97.81 83 ARG A N 1
ATOM 645 C CA . ARG A 1 83 ? 0.420 3.395 3.664 1.00 97.81 83 ARG A CA 1
ATOM 646 C C . ARG A 1 83 ? 1.670 2.857 4.354 1.00 97.81 83 ARG A C 1
ATOM 648 O O . ARG A 1 83 ? 2.490 2.212 3.698 1.00 97.81 83 ARG A O 1
ATOM 655 N N . ASN A 1 84 ? 1.789 3.093 5.660 1.00 95.94 84 ASN A N 1
ATOM 656 C CA . ASN A 1 84 ? 2.942 2.670 6.449 1.00 95.94 84 ASN A CA 1
ATOM 657 C C . ASN A 1 84 ? 3.059 1.144 6.480 1.00 95.94 84 ASN A C 1
ATOM 659 O O . ASN A 1 84 ? 4.133 0.605 6.223 1.00 95.94 84 ASN A O 1
ATOM 663 N N . PHE A 1 85 ? 1.944 0.439 6.678 1.00 96.56 85 PHE A N 1
ATOM 664 C CA . PHE A 1 85 ? 1.920 -1.020 6.661 1.00 96.56 85 PHE A CA 1
ATOM 665 C C . PHE A 1 85 ? 2.383 -1.589 5.311 1.00 96.56 85 PHE A C 1
ATOM 667 O O . PHE A 1 85 ? 3.189 -2.520 5.252 1.00 96.56 85 PHE A O 1
ATOM 674 N N . VAL A 1 86 ? 1.918 -1.010 4.200 1.00 96.44 86 VAL A N 1
ATOM 675 C CA . VAL A 1 86 ? 2.369 -1.406 2.858 1.00 96.44 86 VAL A CA 1
ATOM 676 C C . VAL A 1 86 ? 3.856 -1.109 2.667 1.00 96.44 86 VAL A C 1
ATOM 678 O O . VAL A 1 86 ? 4.578 -1.955 2.135 1.00 96.44 86 VAL A O 1
ATOM 681 N N . ALA A 1 87 ? 4.336 0.057 3.102 1.00 94.56 87 ALA A N 1
ATOM 682 C CA . ALA A 1 87 ? 5.749 0.412 3.016 1.00 94.56 87 ALA A CA 1
ATOM 683 C C . ALA A 1 87 ? 6.635 -0.575 3.791 1.00 94.56 87 ALA A C 1
ATOM 685 O O . ALA A 1 87 ? 7.651 -1.025 3.255 1.00 94.56 87 ALA A O 1
ATOM 686 N N . ASP A 1 88 ? 6.210 -0.986 4.987 1.00 93.94 88 ASP A N 1
ATOM 687 C CA . ASP A 1 88 ? 6.901 -1.983 5.806 1.00 93.94 88 ASP A CA 1
ATOM 688 C C . ASP A 1 88 ? 6.947 -3.356 5.125 1.00 93.94 88 ASP A C 1
ATOM 690 O O . ASP A 1 88 ? 8.008 -3.989 5.070 1.00 93.94 88 ASP A O 1
ATOM 694 N N . LEU A 1 89 ? 5.836 -3.802 4.525 1.00 93.56 89 LEU A N 1
ATOM 695 C CA . LEU A 1 89 ? 5.806 -5.041 3.743 1.00 93.56 89 LEU A CA 1
ATOM 696 C C . LEU A 1 89 ? 6.773 -4.992 2.558 1.00 93.56 89 LEU A C 1
ATOM 698 O O . LEU A 1 89 ? 7.525 -5.941 2.338 1.00 93.56 89 LEU A O 1
ATOM 702 N N . VAL A 1 90 ? 6.780 -3.893 1.799 1.00 93.06 90 VAL A N 1
ATOM 703 C CA . VAL A 1 90 ? 7.668 -3.730 0.638 1.00 93.06 90 VAL A CA 1
ATOM 704 C C . VAL A 1 90 ? 9.135 -3.670 1.070 1.00 93.06 90 VAL A C 1
ATOM 706 O O . VAL A 1 90 ? 9.976 -4.315 0.445 1.00 93.06 90 VAL A O 1
ATOM 709 N N . ALA A 1 91 ? 9.455 -2.958 2.153 1.00 90.50 91 ALA A N 1
ATOM 710 C CA . ALA A 1 91 ? 10.810 -2.890 2.703 1.00 90.50 91 ALA A CA 1
ATOM 711 C C . ALA A 1 91 ? 11.302 -4.244 3.248 1.00 90.50 91 ALA A C 1
ATOM 713 O O . ALA A 1 91 ? 12.498 -4.552 3.185 1.00 90.50 91 ALA A O 1
ATOM 714 N N . GLY A 1 92 ? 10.386 -5.054 3.786 1.00 88.56 92 GLY A N 1
ATOM 715 C CA . GLY A 1 92 ? 10.649 -6.402 4.285 1.00 88.56 92 GLY A CA 1
ATOM 716 C C . GLY A 1 92 ? 10.730 -7.477 3.196 1.00 88.56 92 GLY A C 1
ATOM 717 O O . GLY A 1 92 ? 11.301 -8.538 3.445 1.00 88.56 92 GLY A O 1
ATOM 718 N N . ALA A 1 93 ? 10.218 -7.211 1.990 1.00 85.31 93 ALA A N 1
ATOM 719 C CA . ALA A 1 93 ? 10.147 -8.146 0.864 1.00 85.31 93 ALA A CA 1
ATOM 720 C C . ALA A 1 93 ? 11.484 -8.315 0.116 1.00 85.31 93 ALA A C 1
ATOM 722 O O . ALA A 1 93 ? 11.546 -8.176 -1.110 1.00 85.31 93 ALA A O 1
ATOM 723 N N . ARG A 1 94 ? 12.548 -8.596 0.871 1.00 70.00 94 ARG A N 1
ATOM 724 C CA . ARG A 1 94 ? 13.939 -8.730 0.420 1.00 70.00 94 ARG A CA 1
ATOM 725 C C . ARG A 1 94 ? 14.509 -10.127 0.631 1.00 70.00 94 ARG A C 1
ATOM 727 O O . ARG A 1 94 ? 13.943 -10.900 1.433 1.00 70.00 94 ARG A O 1
#

InterPro domains:
  IPR036396 Cytochrome P450 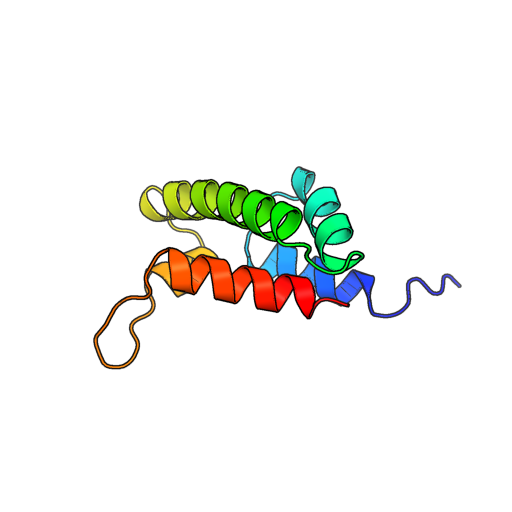superfamily [G3DSA:1.10.630.10] (1-94)
  IPR036396 Cytochrome P450 superfamily [SSF48264] (7-93)

Foldseek 3Di:
DDPPPQLLVLLVVLCVQAVPDPVCSVLLVVLQVDPCDVVNLVVQLVVLVVVLVVCVVPPDNHPSVVLQVDDDPNDRDDSVNSSVVSSVSSNVSD

Sequence (94 aa):
MTTASTRQATTAAVCEALGVPRKDWPLFYRWAATLLTPKAADTLHQYVDVMIAERCRRPADDLISRLIDLEVDGEELTVDDIRNFVADLVAGAR